Protein AF-A0AAV7JR91-F1 (afdb_monomer_lite)

Organism: NCBI:txid111878

Foldseek 3Di:
DVVVVVPDDPVVVVVVVVLVVVLVVLVVVLVVQLQAFDADPLVVSLVSLVVSVVSCCVVPVVDDQDPVSCCSSPPSSVVCVVVVRGHCNVVDCVVVVVLVVLLVVCLVPPFDPPDPVRRVVRSVVVSVVVD

pLDDT: mean 86.19, std 11.05, range [42.12, 95.44]

Radius of gyration: 22.45 Å; chains: 1; bounding box: 40×45×56 Å

Secondary structure (DSSP, 8-state):
-HHHHTTS-HHHHHHHHHHHHHHHHHHHHHHHHHT-SSBP-HHHHHHHHHHHHHHHHHH-TTSPPPHHHHHHHHHHHHHHHHTTTB-GGGG-THHHHHHHHHHHHHHHHTS--S-HHHHHHHHHHHHHHH-

Structure (mmCIF, N/CA/C/O backbone):
data_AF-A0AAV7JR91-F1
#
_entry.id   AF-A0AAV7JR91-F1
#
loop_
_atom_site.group_PDB
_atom_site.id
_atom_site.type_symbol
_atom_site.label_atom_id
_atom_site.label_alt_id
_atom_site.label_comp_id
_atom_site.label_asym_id
_atom_site.label_entity_id
_atom_site.label_seq_id
_atom_site.pdbx_PDB_ins_code
_atom_site.Cartn_x
_atom_site.Cartn_y
_atom_site.Cartn_z
_atom_site.occupancy
_atom_site.B_iso_or_equiv
_atom_site.auth_seq_id
_atom_site.auth_comp_id
_atom_site.auth_asym_id
_atom_site.auth_atom_id
_atom_site.pdbx_PDB_model_num
ATOM 1 N N . MET A 1 1 ? -0.509 -19.898 -14.169 1.00 48.91 1 MET A N 1
ATOM 2 C CA . MET A 1 1 ? 0.537 -19.102 -14.860 1.00 48.91 1 MET A CA 1
ATOM 3 C C . MET A 1 1 ? 1.855 -19.863 -15.066 1.00 48.91 1 MET A C 1
ATOM 5 O O . MET A 1 1 ? 2.386 -19.811 -16.166 1.00 48.91 1 MET A O 1
ATOM 9 N N . ILE A 1 2 ? 2.353 -20.631 -14.081 1.00 47.44 2 ILE A N 1
ATOM 10 C CA . ILE A 1 2 ? 3.597 -21.436 -14.205 1.00 47.44 2 ILE A CA 1
ATOM 11 C C . ILE A 1 2 ? 3.526 -22.483 -15.340 1.00 47.44 2 ILE A C 1
ATOM 13 O O . ILE A 1 2 ? 4.521 -22.737 -16.013 1.00 47.44 2 ILE A O 1
ATOM 17 N N . PHE A 1 3 ? 2.339 -23.027 -15.627 1.00 42.12 3 PHE A N 1
ATOM 18 C CA . PHE A 1 3 ? 2.143 -24.029 -16.684 1.00 42.12 3 PHE A CA 1
ATOM 19 C C . PHE A 1 3 ? 2.351 -23.511 -18.122 1.00 42.12 3 PHE A C 1
ATOM 21 O O . PHE A 1 3 ? 2.743 -24.291 -18.983 1.00 42.12 3 PHE A O 1
ATOM 28 N N . LEU A 1 4 ? 2.178 -22.208 -18.387 1.00 51.41 4 LEU A N 1
ATOM 29 C CA . LEU A 1 4 ? 2.340 -21.631 -19.736 1.00 51.41 4 LEU A CA 1
ATOM 30 C C . LEU A 1 4 ? 3.801 -21.306 -20.089 1.00 51.41 4 LEU A C 1
ATOM 32 O O . LEU A 1 4 ? 4.133 -21.099 -21.255 1.00 51.41 4 LEU A O 1
ATOM 36 N N . LEU A 1 5 ? 4.695 -21.275 -19.096 1.00 52.81 5 LEU A N 1
ATOM 37 C CA . LEU A 1 5 ? 6.121 -21.009 -19.306 1.00 52.81 5 LEU A CA 1
ATOM 38 C C . LEU A 1 5 ? 6.898 -22.257 -19.757 1.00 52.81 5 LEU A C 1
ATOM 40 O O . LEU A 1 5 ? 7.967 -22.119 -20.345 1.00 52.81 5 LEU A O 1
ATOM 44 N N . LYS A 1 6 ? 6.353 -23.465 -19.546 1.00 50.25 6 LYS A N 1
ATOM 45 C CA . LYS A 1 6 ? 7.009 -24.741 -19.894 1.00 50.25 6 LYS A CA 1
ATOM 46 C C . LYS A 1 6 ? 7.150 -24.999 -21.403 1.00 50.25 6 LYS A C 1
ATOM 48 O O . LYS A 1 6 ? 7.930 -25.865 -21.774 1.00 50.25 6 LYS A O 1
ATOM 53 N N . GLN A 1 7 ? 6.440 -24.259 -22.260 1.00 54.34 7 GLN A N 1
ATOM 54 C CA . GLN A 1 7 ? 6.487 -24.425 -23.723 1.00 54.34 7 GLN A CA 1
ATOM 55 C C . GLN A 1 7 ? 7.355 -23.383 -24.458 1.00 54.34 7 GLN A C 1
ATOM 57 O O . GLN A 1 7 ? 7.405 -23.390 -25.685 1.00 54.34 7 GLN A O 1
ATOM 62 N N . ARG A 1 8 ? 8.038 -22.466 -23.753 1.00 62.53 8 ARG A N 1
ATOM 63 C CA . ARG A 1 8 ? 8.845 -21.404 -24.388 1.00 62.53 8 ARG A CA 1
ATOM 64 C C . ARG A 1 8 ? 10.340 -21.711 -24.343 1.00 62.53 8 ARG A C 1
ATOM 66 O O . ARG A 1 8 ? 10.824 -22.347 -23.412 1.00 62.53 8 ARG A O 1
ATOM 73 N N . SER A 1 9 ? 11.073 -21.240 -25.355 1.00 72.44 9 SER A N 1
ATOM 74 C CA . SER A 1 9 ? 12.505 -21.520 -25.499 1.00 72.44 9 SER A CA 1
ATOM 75 C C . SER A 1 9 ? 13.314 -21.070 -24.262 1.00 72.44 9 SER A C 1
ATOM 77 O O . SER A 1 9 ? 12.996 -20.045 -23.648 1.00 72.44 9 SER A O 1
ATOM 79 N N . PRO A 1 10 ? 14.401 -21.774 -23.890 1.00 74.12 10 PRO A N 1
ATOM 80 C CA . PRO A 1 10 ? 15.222 -21.419 -22.725 1.00 74.12 10 PRO A CA 1
ATOM 81 C C . PRO A 1 10 ? 15.771 -19.984 -22.769 1.00 74.12 10 PRO A C 1
ATOM 83 O O . PRO A 1 10 ? 15.928 -19.331 -21.736 1.00 74.12 10 PRO A O 1
ATOM 86 N N . LEU A 1 11 ? 16.038 -19.473 -23.975 1.00 70.81 11 LEU A N 1
ATOM 87 C CA . LEU A 1 11 ? 16.499 -18.104 -24.203 1.00 70.81 11 LEU A CA 1
ATOM 88 C C . LEU A 1 11 ? 15.408 -17.073 -23.868 1.00 70.81 11 LEU A C 1
ATOM 90 O O . LEU A 1 11 ? 15.689 -16.062 -23.221 1.00 70.81 11 LEU A O 1
ATOM 94 N N . TYR A 1 12 ? 14.159 -17.359 -24.253 1.00 74.81 12 TYR A N 1
ATOM 95 C CA . TYR A 1 12 ? 12.999 -16.538 -23.913 1.00 74.81 12 TYR A CA 1
ATOM 96 C C . TYR A 1 12 ? 12.829 -16.447 -22.392 1.00 74.81 12 TYR A C 1
ATOM 98 O O . TYR A 1 12 ? 12.723 -15.351 -21.846 1.00 74.81 12 TYR A O 1
ATOM 106 N N . LEU A 1 13 ? 12.916 -17.583 -21.690 1.00 77.69 13 LEU A N 1
ATOM 107 C CA . LEU A 1 13 ? 12.798 -17.635 -20.230 1.00 77.69 13 LEU A CA 1
ATOM 108 C C . LEU A 1 13 ? 13.888 -16.815 -19.524 1.00 77.69 13 LEU A C 1
ATOM 110 O O . LEU A 1 13 ? 13.584 -16.052 -18.605 1.00 77.69 13 LEU A O 1
ATOM 114 N N . LYS A 1 14 ? 15.147 -16.901 -19.977 1.00 81.44 14 LYS A N 1
ATOM 115 C CA . LYS A 1 14 ? 16.249 -16.084 -19.435 1.00 81.44 14 LYS A CA 1
ATOM 116 C C . LYS A 1 14 ? 16.008 -14.583 -19.632 1.00 81.44 14 LYS A C 1
ATOM 118 O O . LYS A 1 14 ? 16.213 -13.811 -18.693 1.00 81.44 14 LYS A O 1
ATOM 123 N N . LYS A 1 15 ? 15.545 -14.168 -20.818 1.00 82.75 15 LYS A N 1
ATOM 124 C CA . LYS A 1 15 ? 15.212 -12.763 -21.111 1.00 82.75 15 LYS A CA 1
ATOM 125 C C . LYS A 1 15 ? 14.063 -12.269 -20.229 1.00 82.75 15 LYS A C 1
ATOM 127 O O . LYS A 1 15 ? 14.189 -11.218 -19.607 1.00 82.75 15 LYS A O 1
ATOM 132 N N . THR A 1 16 ? 12.988 -13.047 -20.100 1.00 84.62 16 THR A N 1
ATOM 133 C CA . THR A 1 16 ? 11.850 -12.712 -19.230 1.00 84.62 16 THR A CA 1
ATOM 134 C C . THR A 1 16 ? 12.274 -12.568 -17.771 1.00 84.62 16 THR A C 1
ATOM 136 O O . THR A 1 16 ? 11.919 -11.587 -17.127 1.00 84.62 16 THR A O 1
ATOM 139 N N . MET A 1 17 ? 13.098 -13.480 -17.251 1.00 87.19 17 MET A N 1
ATOM 140 C CA . MET A 1 17 ? 13.593 -13.390 -15.874 1.00 87.19 17 MET A CA 1
ATOM 141 C C . MET A 1 17 ? 14.468 -12.156 -15.636 1.00 87.19 17 MET A C 1
ATOM 143 O O . MET A 1 17 ? 14.375 -11.536 -14.577 1.00 87.19 17 MET A O 1
ATOM 147 N N . LYS A 1 18 ? 15.300 -11.766 -16.609 1.00 90.62 18 LYS A N 1
ATOM 148 C CA . LYS A 1 18 ? 16.077 -10.520 -16.532 1.00 90.62 18 LYS A CA 1
ATOM 149 C C . LYS A 1 18 ? 15.152 -9.301 -16.460 1.00 90.62 18 LYS A C 1
ATOM 151 O O . LYS A 1 18 ? 15.327 -8.458 -15.584 1.00 90.62 18 LYS A O 1
ATOM 156 N N . ASN A 1 19 ? 14.148 -9.249 -17.330 1.00 90.31 19 ASN A N 1
ATOM 157 C CA . ASN A 1 19 ? 13.180 -8.156 -17.391 1.00 90.31 19 ASN A CA 1
ATOM 158 C C . ASN A 1 19 ? 12.346 -8.044 -16.107 1.00 90.31 19 ASN A C 1
ATOM 160 O O . ASN A 1 19 ? 12.169 -6.948 -15.585 1.00 90.31 19 ASN A O 1
ATOM 164 N N . LEU A 1 20 ? 11.893 -9.173 -15.555 1.00 90.12 20 LEU A N 1
ATOM 165 C CA . LEU A 1 20 ? 11.166 -9.211 -14.283 1.00 90.12 20 LEU A CA 1
ATOM 166 C C . LEU A 1 20 ? 12.007 -8.690 -13.114 1.00 90.12 20 LEU A C 1
ATOM 168 O O . LEU A 1 20 ? 11.486 -7.966 -12.273 1.00 90.12 20 LEU A O 1
ATOM 172 N N . LYS A 1 21 ? 13.306 -9.009 -13.062 1.00 92.50 21 LYS A N 1
ATOM 173 C CA . LYS A 1 21 ? 14.203 -8.491 -12.014 1.00 92.50 21 LYS A CA 1
ATOM 174 C C . LYS A 1 21 ? 14.339 -6.970 -12.069 1.00 92.50 21 LYS A C 1
ATOM 176 O O . LYS A 1 21 ? 14.323 -6.329 -11.022 1.00 92.50 21 LYS A O 1
ATOM 181 N N . ILE A 1 22 ? 14.469 -6.406 -13.272 1.00 91.19 22 ILE A N 1
ATOM 182 C CA . ILE A 1 22 ? 14.556 -4.951 -13.472 1.00 91.19 22 ILE A CA 1
ATOM 183 C C . ILE A 1 22 ? 13.247 -4.289 -13.038 1.00 91.19 22 ILE A C 1
ATOM 185 O O . ILE A 1 22 ? 13.267 -3.380 -12.212 1.00 91.19 22 ILE A O 1
ATOM 189 N N . LEU A 1 23 ? 12.115 -4.809 -13.518 1.00 92.31 23 LEU A N 1
ATOM 190 C CA . LEU A 1 23 ? 10.788 -4.317 -13.160 1.00 92.31 23 LEU A CA 1
ATOM 191 C C . LEU A 1 23 ? 10.565 -4.348 -11.643 1.00 92.31 23 LEU A C 1
ATOM 193 O O . LEU A 1 23 ? 10.193 -3.339 -11.051 1.00 92.31 23 LEU A O 1
ATOM 197 N N . HIS A 1 24 ? 10.855 -5.482 -11.001 1.00 92.94 24 HIS A N 1
ATOM 198 C CA . HIS A 1 24 ? 10.716 -5.639 -9.555 1.00 92.94 24 HIS A CA 1
ATOM 199 C C . HIS A 1 24 ? 11.588 -4.641 -8.787 1.00 92.94 24 HIS A C 1
ATOM 201 O O . HIS A 1 24 ? 11.119 -4.009 -7.844 1.00 92.94 24 HIS A O 1
ATOM 207 N N . ARG A 1 25 ? 12.851 -4.464 -9.197 1.00 93.88 25 ARG A N 1
ATOM 208 C CA . ARG A 1 25 ? 13.764 -3.493 -8.580 1.00 93.88 25 ARG A CA 1
ATOM 209 C C . ARG A 1 25 ? 13.223 -2.066 -8.680 1.00 93.88 25 ARG A C 1
ATOM 211 O O . ARG A 1 25 ? 13.267 -1.343 -7.688 1.00 93.88 25 ARG A O 1
ATOM 218 N N . ASN A 1 26 ? 12.724 -1.668 -9.848 1.00 91.88 26 ASN A N 1
ATOM 219 C CA . ASN A 1 26 ? 12.228 -0.312 -10.077 1.00 91.88 26 ASN A CA 1
ATOM 220 C C . ASN A 1 26 ? 10.929 -0.049 -9.303 1.00 91.88 26 ASN A C 1
ATOM 222 O O . ASN A 1 26 ? 10.820 0.977 -8.637 1.00 91.88 26 ASN A O 1
ATOM 226 N N . ILE A 1 27 ? 9.992 -1.004 -9.297 1.00 92.81 27 ILE A N 1
ATOM 227 C CA . ILE A 1 27 ? 8.766 -0.915 -8.487 1.00 92.81 27 ILE A CA 1
ATOM 228 C C . ILE A 1 27 ? 9.112 -0.828 -6.998 1.00 92.81 27 ILE A C 1
ATOM 230 O O . ILE A 1 27 ? 8.580 0.026 -6.295 1.00 92.81 27 ILE A O 1
ATOM 234 N N . PHE A 1 28 ? 10.039 -1.658 -6.513 1.00 93.44 28 PHE A N 1
ATOM 235 C CA . PHE A 1 28 ? 10.477 -1.616 -5.119 1.00 93.44 28 PHE A CA 1
ATOM 236 C C . PHE A 1 28 ? 11.072 -0.253 -4.738 1.00 93.44 28 PHE A C 1
ATOM 238 O O . PHE A 1 28 ? 10.767 0.279 -3.671 1.00 93.44 28 PHE A O 1
ATOM 245 N N . ALA A 1 29 ? 11.895 0.332 -5.613 1.00 90.94 29 ALA A N 1
ATOM 246 C CA . ALA A 1 29 ? 12.449 1.663 -5.401 1.00 90.94 29 ALA A CA 1
ATOM 247 C C . ALA A 1 29 ? 11.353 2.741 -5.357 1.00 90.94 29 ALA A C 1
ATOM 249 O O . ALA A 1 29 ? 11.365 3.561 -4.442 1.00 90.94 29 ALA A O 1
ATOM 250 N N . LEU A 1 30 ? 10.385 2.710 -6.281 1.00 91.38 30 LEU A N 1
ATOM 251 C CA . LEU A 1 30 ? 9.260 3.652 -6.288 1.00 91.38 30 LEU A CA 1
ATOM 252 C C . LEU A 1 30 ? 8.420 3.554 -5.016 1.00 91.38 30 LEU A C 1
ATOM 254 O O . LEU A 1 30 ? 8.191 4.570 -4.368 1.00 91.38 30 LEU A O 1
ATOM 258 N N . LEU A 1 31 ? 8.021 2.342 -4.620 1.00 91.00 31 LEU A N 1
ATOM 259 C CA . LEU A 1 31 ? 7.247 2.124 -3.396 1.00 91.00 31 LEU A CA 1
ATOM 260 C C . LEU A 1 31 ? 7.982 2.674 -2.172 1.00 91.00 31 LEU A C 1
ATOM 262 O O . LEU A 1 31 ? 7.393 3.357 -1.340 1.00 91.00 31 LEU A O 1
ATOM 266 N N . ARG A 1 32 ? 9.295 2.437 -2.087 1.00 90.00 32 ARG A N 1
ATOM 267 C CA . ARG A 1 32 ? 10.124 2.988 -1.016 1.00 90.00 32 ARG A CA 1
ATOM 268 C C . ARG A 1 32 ? 10.131 4.509 -0.988 1.00 90.00 32 ARG A C 1
ATOM 270 O O . ARG A 1 32 ? 10.075 5.070 0.099 1.00 90.00 32 ARG A O 1
ATOM 277 N N . VAL A 1 33 ? 10.239 5.153 -2.147 1.00 87.38 33 VAL A N 1
ATOM 278 C CA . VAL A 1 33 ? 10.211 6.615 -2.259 1.00 87.38 33 VAL A CA 1
ATOM 279 C C . VAL A 1 33 ? 8.851 7.149 -1.817 1.00 87.38 33 VAL A C 1
ATOM 281 O O . VAL A 1 33 ? 8.804 8.074 -1.016 1.00 87.38 33 VAL A O 1
ATOM 284 N N . THR A 1 34 ? 7.755 6.511 -2.231 1.00 86.81 34 THR A N 1
ATOM 285 C CA . THR A 1 34 ? 6.398 6.893 -1.813 1.00 86.81 34 THR A CA 1
ATOM 286 C C . THR A 1 34 ? 6.193 6.778 -0.300 1.00 86.81 34 THR A C 1
ATOM 288 O O . THR A 1 34 ? 5.514 7.614 0.286 1.00 86.81 34 THR A O 1
ATOM 291 N N . ILE A 1 35 ? 6.797 5.779 0.350 1.00 85.62 35 ILE A N 1
ATOM 292 C CA . ILE A 1 35 ? 6.694 5.551 1.803 1.00 85.62 35 ILE A CA 1
ATOM 293 C C . ILE A 1 35 ? 7.675 6.445 2.600 1.00 85.62 35 ILE A C 1
ATOM 295 O O . ILE A 1 35 ? 7.638 6.496 3.829 1.00 85.62 35 ILE A O 1
ATOM 299 N N . TYR A 1 36 ? 8.584 7.166 1.949 1.00 80.81 36 TYR A N 1
ATOM 300 C CA . TYR A 1 36 ? 9.597 7.947 2.654 1.00 80.81 36 TYR A CA 1
ATOM 301 C C . TYR A 1 36 ? 9.081 9.341 3.032 1.00 80.81 36 TYR A C 1
ATOM 303 O O . TYR A 1 36 ? 8.512 10.026 2.203 1.00 80.81 36 TYR A O 1
ATOM 311 N N . SER A 1 37 ? 9.294 9.806 4.264 1.00 65.56 37 SER A N 1
ATOM 312 C CA . SER A 1 37 ? 8.729 11.081 4.755 1.00 65.56 37 SER A CA 1
ATOM 313 C C . SER A 1 37 ? 9.458 12.349 4.278 1.00 65.56 37 SER A C 1
ATOM 315 O O . SER A 1 37 ? 9.062 13.460 4.627 1.00 65.56 37 SER A O 1
ATOM 317 N N . GLN A 1 38 ? 10.534 12.209 3.504 1.00 75.88 38 GLN A N 1
ATOM 318 C CA . GLN A 1 38 ? 11.339 13.338 3.029 1.00 75.88 38 GLN A CA 1
ATOM 319 C C . GLN A 1 38 ? 10.925 13.792 1.625 1.00 75.88 38 GLN A C 1
ATOM 321 O O . GLN A 1 38 ? 10.128 13.136 0.957 1.00 75.88 38 GLN A O 1
ATOM 326 N N . ASN A 1 39 ? 11.511 14.906 1.181 1.00 80.56 39 ASN A N 1
ATOM 327 C CA . ASN A 1 39 ? 11.275 15.470 -0.141 1.00 80.56 39 ASN A CA 1
ATOM 328 C C . ASN A 1 39 ? 11.678 14.507 -1.261 1.00 80.56 39 ASN A C 1
ATOM 330 O O . ASN A 1 39 ? 12.788 13.968 -1.298 1.00 80.56 39 ASN A O 1
ATOM 334 N N . ILE A 1 40 ? 10.769 14.344 -2.211 1.00 83.75 40 ILE A N 1
ATOM 335 C CA . ILE A 1 40 ? 10.902 13.496 -3.384 1.00 83.75 40 ILE A CA 1
ATOM 336 C C . ILE A 1 40 ? 11.226 14.383 -4.583 1.00 83.75 40 ILE A C 1
ATOM 338 O O . ILE A 1 40 ? 10.579 15.399 -4.828 1.00 83.75 40 ILE A O 1
ATOM 342 N N . ASN A 1 41 ? 12.199 13.971 -5.399 1.00 86.69 41 ASN A N 1
ATOM 343 C CA . ASN A 1 41 ? 12.374 14.574 -6.716 1.00 86.69 41 ASN A CA 1
ATOM 344 C C . ASN A 1 41 ? 11.251 14.088 -7.647 1.00 86.69 41 ASN A C 1
ATOM 346 O O . ASN A 1 41 ? 11.343 13.029 -8.272 1.00 86.69 41 ASN A O 1
ATOM 350 N N . VAL A 1 42 ? 10.185 14.881 -7.720 1.00 85.56 42 VAL A N 1
ATOM 351 C CA . VAL A 1 42 ? 8.960 14.602 -8.482 1.00 85.56 42 VAL A CA 1
ATOM 352 C C . VAL A 1 42 ? 9.234 14.393 -9.973 1.00 85.56 42 VAL A C 1
ATOM 354 O O . VAL A 1 42 ? 8.620 13.523 -10.586 1.00 85.56 42 VAL A O 1
ATOM 357 N N . SER A 1 43 ? 10.187 15.116 -10.564 1.00 87.62 43 SER A N 1
ATOM 358 C CA . SER A 1 43 ? 10.543 14.950 -11.981 1.00 87.62 43 SER A CA 1
ATOM 359 C C . SER A 1 43 ? 11.145 13.572 -12.262 1.00 87.62 43 SER A C 1
ATOM 361 O O . SER A 1 43 ? 10.717 12.891 -13.193 1.00 87.62 43 SER A O 1
ATOM 363 N N . ASN A 1 44 ? 12.078 13.123 -11.417 1.00 89.25 44 ASN A N 1
ATOM 364 C CA . ASN A 1 44 ? 12.678 11.793 -11.545 1.00 89.25 44 ASN A CA 1
ATOM 365 C C . ASN A 1 44 ? 11.660 10.687 -11.248 1.00 89.25 44 ASN A C 1
ATOM 367 O O . ASN A 1 44 ? 11.635 9.675 -11.944 1.00 89.25 44 ASN A O 1
ATOM 371 N N . PHE A 1 45 ? 10.796 10.887 -10.248 1.00 90.19 45 PHE A N 1
ATOM 372 C CA . PHE A 1 45 ? 9.725 9.944 -9.928 1.00 90.19 45 PHE A CA 1
ATOM 373 C C . PHE A 1 45 ? 8.785 9.744 -11.125 1.00 90.19 45 PHE A C 1
ATOM 375 O O . PHE A 1 45 ? 8.515 8.609 -11.512 1.00 90.19 45 PHE A O 1
ATOM 382 N N . LYS A 1 46 ? 8.355 10.842 -11.764 1.00 90.88 46 LYS A N 1
ATOM 383 C CA . LYS A 1 46 ? 7.517 10.807 -12.969 1.00 90.88 46 LYS A CA 1
ATOM 384 C C . LYS A 1 46 ? 8.168 9.998 -14.091 1.00 90.88 46 LYS A C 1
ATOM 386 O O . LYS A 1 46 ? 7.522 9.111 -14.641 1.00 90.88 46 LYS A O 1
ATOM 391 N N . ALA A 1 47 ? 9.432 10.290 -14.398 1.00 91.81 47 ALA A N 1
ATOM 392 C CA . ALA A 1 47 ? 10.154 9.626 -15.478 1.00 91.81 47 ALA A CA 1
ATOM 393 C C . ALA A 1 47 ? 10.214 8.104 -15.273 1.00 91.81 47 ALA A C 1
ATOM 395 O O . ALA A 1 47 ? 9.949 7.343 -16.199 1.00 91.81 47 ALA A O 1
ATOM 396 N N . VAL A 1 48 ? 10.478 7.655 -14.041 1.00 93.00 48 VAL A N 1
ATOM 397 C CA . VAL A 1 48 ? 10.519 6.222 -13.710 1.00 93.00 48 VAL A CA 1
ATOM 398 C C . VAL A 1 48 ? 9.128 5.579 -13.800 1.00 93.00 48 VAL A C 1
ATOM 400 O O . VAL A 1 48 ? 9.011 4.451 -14.277 1.00 93.00 48 VAL A O 1
ATOM 403 N N . CYS A 1 49 ? 8.061 6.269 -13.384 1.00 93.50 49 CYS A N 1
ATOM 404 C CA . CYS A 1 49 ? 6.692 5.762 -13.538 1.00 93.50 49 CYS A CA 1
ATOM 405 C C . CYS A 1 49 ? 6.302 5.571 -15.011 1.00 93.50 49 CYS A C 1
ATOM 407 O O . CYS A 1 49 ? 5.751 4.526 -15.365 1.00 93.50 49 CYS A O 1
ATOM 409 N N . GLU A 1 50 ? 6.606 6.549 -15.868 1.00 93.31 50 GLU A N 1
ATOM 410 C CA . GLU A 1 50 ? 6.343 6.481 -17.311 1.00 93.31 50 GLU A CA 1
ATOM 411 C C . GLU A 1 50 ? 7.164 5.367 -17.975 1.00 93.31 50 GLU A C 1
ATOM 413 O O . GLU A 1 50 ? 6.615 4.576 -18.743 1.00 93.31 50 GLU A O 1
ATOM 418 N N . GLU A 1 51 ? 8.444 5.234 -17.617 1.00 93.31 51 GLU A N 1
ATOM 419 C CA . GLU A 1 51 ? 9.313 4.159 -18.107 1.00 93.31 51 GLU A CA 1
ATOM 420 C C . GLU A 1 51 ? 8.752 2.774 -17.754 1.00 93.31 51 GLU A C 1
ATOM 422 O O . GLU A 1 51 ? 8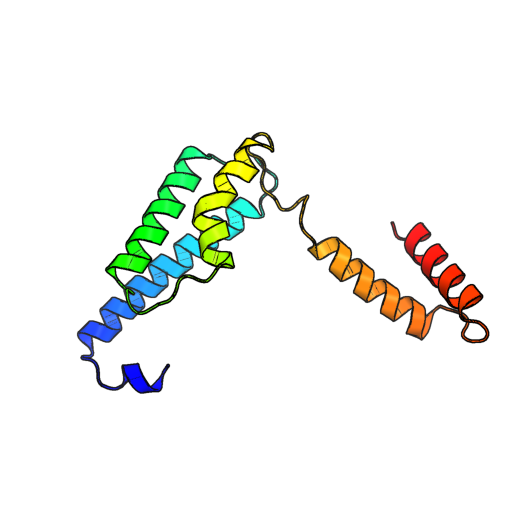.678 1.896 -18.613 1.00 93.31 51 GLU A O 1
ATOM 427 N N . ILE A 1 52 ? 8.302 2.570 -16.511 1.00 93.50 52 ILE A N 1
ATOM 428 C CA . ILE A 1 52 ? 7.699 1.300 -16.080 1.00 93.50 52 ILE A CA 1
ATOM 429 C C . ILE A 1 52 ? 6.398 1.025 -16.833 1.00 93.50 52 ILE A C 1
ATOM 431 O O . ILE A 1 52 ? 6.157 -0.116 -17.233 1.00 93.50 52 ILE A O 1
ATOM 435 N N . TYR A 1 53 ? 5.560 2.043 -17.019 1.00 92.69 53 TYR A N 1
ATOM 436 C CA . TYR A 1 53 ? 4.292 1.898 -17.726 1.00 92.69 53 TYR A CA 1
ATOM 437 C C . TYR A 1 53 ? 4.513 1.450 -19.176 1.00 92.69 53 TYR A C 1
ATOM 439 O O . TYR A 1 53 ? 3.930 0.455 -19.609 1.00 92.69 53 TYR A O 1
ATOM 447 N N . LEU A 1 54 ? 5.421 2.117 -19.895 1.00 92.44 54 LEU A N 1
ATOM 448 C CA . LEU A 1 54 ? 5.803 1.743 -21.259 1.00 92.44 54 LEU A CA 1
ATOM 449 C C . LEU A 1 54 ? 6.443 0.350 -21.301 1.00 92.44 54 LEU A C 1
ATOM 451 O O . LEU A 1 54 ? 6.063 -0.485 -22.118 1.00 92.44 54 LEU A O 1
ATOM 455 N N . PHE A 1 55 ? 7.334 0.042 -20.355 1.00 92.44 55 PHE A N 1
ATOM 456 C CA . PHE A 1 55 ? 7.972 -1.270 -20.264 1.00 92.44 55 PHE A CA 1
ATOM 457 C C . PHE A 1 55 ? 6.958 -2.411 -20.110 1.00 92.44 55 PHE A C 1
ATOM 459 O O . PHE A 1 55 ? 7.139 -3.478 -20.706 1.00 92.44 55 PHE A O 1
ATOM 466 N N . LEU A 1 56 ? 5.900 -2.200 -19.318 1.00 91.56 56 LEU A N 1
ATOM 467 C CA . LEU A 1 56 ? 4.815 -3.162 -19.133 1.00 91.56 56 LEU A CA 1
ATOM 468 C C . LEU A 1 56 ? 4.021 -3.379 -20.423 1.00 91.56 56 LEU A C 1
ATOM 470 O O . LEU A 1 56 ? 3.778 -4.532 -20.777 1.00 91.56 56 LEU A O 1
ATOM 474 N N . LEU A 1 57 ? 3.672 -2.306 -21.136 1.00 90.00 57 LEU A N 1
ATOM 475 C CA . LEU A 1 57 ? 2.950 -2.395 -22.408 1.00 90.00 57 LEU A CA 1
ATOM 476 C C . LEU A 1 57 ? 3.769 -3.118 -23.485 1.00 90.00 57 LEU A C 1
ATOM 478 O O . LEU A 1 57 ? 3.246 -4.010 -24.152 1.00 90.00 57 LEU A O 1
ATOM 482 N N . ASP A 1 58 ? 5.059 -2.803 -23.598 1.00 90.62 58 ASP A N 1
ATOM 483 C CA . ASP A 1 58 ? 5.927 -3.351 -24.644 1.00 90.62 58 ASP A CA 1
ATOM 484 C C . ASP A 1 58 ? 6.277 -4.828 -24.412 1.00 90.62 58 ASP A C 1
ATOM 486 O O . ASP A 1 58 ? 6.290 -5.641 -25.339 1.00 90.62 58 ASP A O 1
ATOM 490 N N . HIS A 1 59 ? 6.591 -5.203 -23.167 1.00 89.44 59 HIS A N 1
ATOM 491 C CA . HIS A 1 59 ? 7.106 -6.541 -22.853 1.00 89.44 59 HIS A CA 1
ATOM 492 C C . HIS A 1 59 ? 6.033 -7.511 -22.362 1.00 89.44 59 HIS A C 1
ATOM 494 O O . HIS A 1 59 ? 6.225 -8.731 -22.434 1.00 89.44 59 HIS A O 1
ATOM 500 N N . TYR A 1 60 ? 4.918 -6.990 -21.853 1.00 89.44 60 TYR A N 1
ATOM 501 C CA . TYR A 1 60 ? 3.837 -7.775 -21.272 1.00 89.44 60 TYR A CA 1
ATOM 502 C C . TYR A 1 60 ? 2.454 -7.276 -21.730 1.00 89.44 60 TYR A C 1
ATOM 504 O O . TYR A 1 60 ? 1.583 -7.073 -20.888 1.00 89.44 60 TYR A O 1
ATOM 512 N N . PRO A 1 61 ? 2.187 -7.165 -23.049 1.00 87.12 61 PRO A N 1
ATOM 513 C CA . PRO A 1 61 ? 0.917 -6.636 -23.572 1.00 87.12 61 PRO A CA 1
ATOM 514 C C . PRO A 1 61 ? -0.310 -7.475 -23.180 1.00 87.12 61 PRO A C 1
ATOM 516 O O . PRO A 1 61 ? -1.444 -7.019 -23.251 1.00 87.12 61 PRO A O 1
ATOM 519 N N . TRP A 1 62 ? -0.088 -8.723 -22.764 1.00 86.69 62 TRP A N 1
ATOM 520 C CA . TRP A 1 62 ? -1.116 -9.636 -22.268 1.00 86.69 62 TRP A CA 1
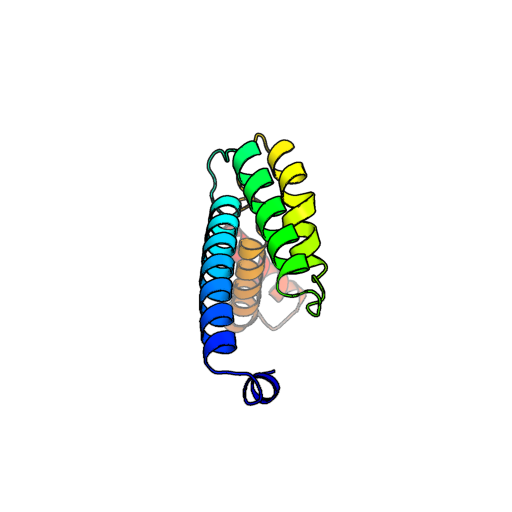ATOM 521 C C . TRP A 1 62 ? -1.482 -9.399 -20.791 1.00 86.69 62 TRP A C 1
ATOM 523 O O . TRP A 1 62 ? -2.442 -9.993 -20.303 1.00 86.69 62 TRP A O 1
ATOM 533 N N . VAL A 1 63 ? -0.714 -8.588 -20.054 1.00 87.44 63 VAL A N 1
ATOM 534 C CA . VAL A 1 63 ? -0.987 -8.260 -18.650 1.00 87.44 63 VAL A CA 1
ATOM 535 C C . VAL A 1 63 ? -1.945 -7.081 -18.593 1.00 87.44 63 VAL A C 1
ATOM 537 O O . VAL A 1 63 ? -1.627 -5.983 -19.041 1.00 87.44 63 VAL A O 1
ATOM 540 N N . SER A 1 64 ? -3.100 -7.285 -17.961 1.00 90.44 64 SER A N 1
ATOM 541 C CA . SER A 1 64 ? -3.973 -6.171 -17.601 1.00 90.44 64 SER A CA 1
ATOM 542 C C . SER A 1 64 ? -3.335 -5.362 -16.475 1.00 90.44 64 SER A C 1
ATOM 544 O O . SER A 1 64 ? -3.036 -5.900 -15.405 1.00 90.44 64 SER A O 1
ATOM 546 N N . ILE A 1 65 ? -3.174 -4.058 -16.686 1.00 90.94 65 ILE A N 1
ATOM 547 C CA . ILE A 1 65 ? -2.757 -3.138 -15.627 1.00 90.94 65 ILE A CA 1
ATOM 548 C C . ILE A 1 65 ? -3.930 -2.987 -14.658 1.00 90.94 65 ILE A C 1
ATOM 550 O O . ILE A 1 65 ? -5.032 -2.606 -15.050 1.00 90.94 65 ILE A O 1
ATOM 554 N N . THR A 1 66 ? -3.716 -3.332 -13.390 1.00 93.94 66 THR A N 1
ATOM 555 C CA . THR A 1 66 ? -4.769 -3.224 -12.375 1.00 93.94 66 THR A CA 1
ATOM 556 C C . THR A 1 66 ? -5.053 -1.754 -12.055 1.00 93.94 66 THR A C 1
ATOM 558 O O . THR A 1 66 ? -4.142 -0.925 -12.154 1.00 93.94 66 THR A O 1
ATOM 561 N N . PRO A 1 67 ? -6.273 -1.401 -11.606 1.00 93.94 67 PRO A N 1
ATOM 562 C CA . PRO A 1 67 ? -6.595 -0.027 -11.223 1.00 93.94 67 PRO A CA 1
ATOM 563 C C . PRO A 1 67 ? -5.623 0.554 -10.191 1.00 93.94 67 PRO A C 1
ATOM 565 O O . PRO A 1 67 ? -5.268 1.722 -10.286 1.00 93.94 67 PRO A O 1
ATOM 568 N N . THR A 1 68 ? -5.141 -0.255 -9.243 1.00 92.38 68 THR A N 1
ATOM 569 C CA . THR A 1 68 ? -4.145 0.167 -8.247 1.00 92.38 68 THR A CA 1
ATOM 570 C C . THR A 1 68 ? -2.813 0.537 -8.891 1.00 92.38 68 THR A C 1
ATOM 572 O O . THR A 1 68 ? -2.276 1.600 -8.600 1.00 92.38 68 THR A O 1
ATOM 575 N N . VAL A 1 69 ? -2.292 -0.299 -9.798 1.00 92.44 69 VAL A N 1
ATOM 576 C CA . VAL A 1 69 ? -1.027 -0.021 -10.498 1.00 92.44 69 VAL A CA 1
ATOM 577 C C . VAL A 1 69 ? -1.177 1.181 -11.428 1.00 92.44 69 VAL A C 1
ATOM 579 O O . VAL A 1 69 ? -0.297 2.035 -11.457 1.00 92.44 69 VAL A O 1
ATOM 582 N N . HIS A 1 70 ? -2.301 1.295 -12.139 1.00 91.88 70 HIS A N 1
ATOM 583 C CA . HIS A 1 70 ? -2.584 2.457 -12.978 1.00 91.88 70 HIS A CA 1
ATOM 584 C C . HIS A 1 70 ? -2.645 3.743 -12.148 1.00 91.88 70 HIS A C 1
ATOM 586 O O . HIS A 1 70 ? -1.936 4.696 -12.455 1.00 91.88 70 HIS A O 1
ATOM 592 N N . LYS A 1 71 ? -3.425 3.755 -11.058 1.00 91.44 71 LYS A N 1
ATOM 593 C CA . LYS A 1 71 ? -3.515 4.913 -10.161 1.00 91.44 71 LYS A CA 1
ATOM 594 C C . LYS A 1 71 ? -2.155 5.279 -9.573 1.00 91.44 71 LYS A C 1
ATOM 596 O O . LYS A 1 71 ? -1.825 6.459 -9.523 1.00 91.44 71 LYS A O 1
ATOM 601 N N . PHE A 1 72 ? -1.358 4.285 -9.185 1.00 92.62 72 PHE A N 1
ATOM 602 C CA . PHE A 1 72 ? -0.014 4.509 -8.666 1.00 92.62 72 PHE A CA 1
ATOM 603 C C . PHE A 1 72 ? 0.902 5.168 -9.709 1.00 92.62 72 PHE A C 1
ATOM 605 O O . PHE A 1 72 ? 1.496 6.212 -9.458 1.00 92.62 72 PHE A O 1
ATOM 612 N N . LEU A 1 73 ? 0.985 4.606 -10.916 1.00 92.25 73 LEU A N 1
ATOM 61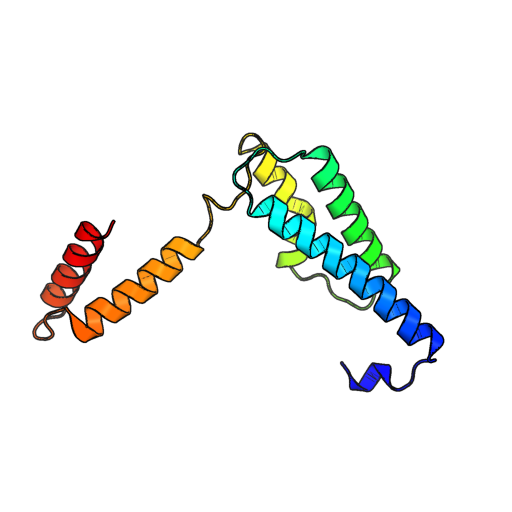3 C CA . LEU A 1 73 ? 1.885 5.122 -11.950 1.00 92.25 73 LEU A CA 1
ATOM 614 C C . LEU A 1 73 ? 1.408 6.461 -12.540 1.00 92.25 73 LEU A C 1
ATOM 616 O O . LEU A 1 73 ? 2.241 7.302 -12.869 1.00 92.25 73 LEU A O 1
ATOM 620 N N . ALA A 1 74 ? 0.094 6.680 -12.655 1.00 87.88 74 ALA A N 1
ATOM 621 C CA . ALA A 1 74 ? -0.480 7.848 -13.328 1.00 87.88 74 ALA A CA 1
ATOM 622 C C . ALA A 1 74 ? -0.833 9.018 -12.391 1.00 87.88 74 ALA A C 1
ATOM 624 O O . ALA A 1 74 ? -0.754 10.173 -12.809 1.00 87.88 74 ALA A O 1
ATOM 625 N N . HIS A 1 75 ? -1.235 8.754 -11.142 1.00 85.31 75 HIS A N 1
ATOM 626 C CA . HIS A 1 75 ? -1.821 9.773 -10.254 1.00 85.31 75 HIS A CA 1
ATOM 627 C C . HIS A 1 75 ? -1.029 10.034 -8.969 1.00 85.31 75 HIS A C 1
ATOM 629 O O . HIS A 1 75 ? -1.211 11.082 -8.353 1.00 85.31 75 HIS A O 1
ATOM 635 N N . THR A 1 76 ? -0.104 9.161 -8.559 1.00 82.31 76 THR A N 1
ATOM 636 C CA . THR A 1 76 ? 0.707 9.408 -7.350 1.00 82.31 76 THR A CA 1
ATOM 637 C C . THR A 1 76 ? 1.537 10.691 -7.461 1.00 82.31 76 THR A C 1
ATOM 639 O O . THR A 1 76 ? 1.751 11.380 -6.468 1.00 82.31 76 THR A O 1
ATOM 642 N N . LEU A 1 77 ? 1.913 11.095 -8.678 1.00 82.19 77 LEU A N 1
ATOM 643 C CA . LEU A 1 77 ? 2.612 12.357 -8.916 1.00 82.19 77 LEU A CA 1
ATOM 644 C C . LEU A 1 77 ? 1.793 13.594 -8.524 1.00 82.19 77 LEU A C 1
ATOM 646 O O . LEU A 1 77 ? 2.339 14.525 -7.934 1.00 82.19 77 LEU A O 1
ATOM 650 N N . SER A 1 78 ? 0.502 13.629 -8.873 1.00 78.25 78 SER A N 1
ATOM 651 C CA . SER A 1 78 ? -0.361 14.765 -8.525 1.00 78.25 78 SER A CA 1
ATOM 652 C C . SER A 1 78 ? -0.538 14.888 -7.017 1.00 78.25 78 SER A C 1
ATOM 654 O O . SER A 1 78 ? -0.570 16.006 -6.519 1.00 78.25 78 SER A O 1
ATOM 656 N N . ILE A 1 79 ? -0.559 13.757 -6.305 1.00 77.81 79 ILE A N 1
ATOM 657 C CA . ILE A 1 79 ? -0.667 13.719 -4.842 1.00 77.81 79 ILE A CA 1
ATOM 658 C C . ILE A 1 79 ? 0.626 14.238 -4.196 1.00 77.81 79 ILE A C 1
ATOM 660 O O . ILE A 1 79 ? 0.579 15.069 -3.301 1.00 77.81 79 ILE A O 1
ATOM 664 N N . HIS A 1 80 ? 1.801 13.832 -4.687 1.00 78.06 80 HIS A N 1
ATOM 665 C CA . HIS A 1 80 ? 3.061 14.372 -4.163 1.00 78.06 80 HIS A CA 1
ATOM 666 C C . HIS A 1 80 ? 3.190 15.885 -4.374 1.00 78.06 80 HIS A C 1
ATOM 668 O O . HIS A 1 80 ? 3.724 16.578 -3.517 1.00 78.06 80 HIS A O 1
ATOM 674 N N . ARG A 1 81 ? 2.689 16.415 -5.495 1.00 76.69 81 ARG A N 1
ATOM 675 C CA . ARG A 1 81 ? 2.722 17.860 -5.769 1.00 76.69 81 ARG A CA 1
ATOM 676 C C . ARG A 1 81 ? 1.805 18.673 -4.861 1.00 76.69 81 ARG A C 1
ATOM 678 O O . ARG A 1 81 ? 2.134 19.819 -4.589 1.00 76.69 81 ARG A O 1
ATOM 685 N N . SER A 1 82 ? 0.674 18.113 -4.431 1.00 77.38 82 SER A N 1
ATOM 686 C CA . SER A 1 82 ? -0.209 18.777 -3.465 1.00 77.38 82 SER A CA 1
ATOM 687 C C . SER A 1 82 ? 0.337 18.747 -2.036 1.00 77.38 82 SER A C 1
ATOM 689 O O . SER A 1 82 ? -0.100 19.543 -1.220 1.00 77.38 82 SER A O 1
ATOM 691 N N . GLU A 1 83 ? 1.290 17.858 -1.756 1.00 74.56 83 GLU A N 1
ATOM 692 C CA . GLU A 1 83 ? 1.883 17.615 -0.434 1.00 74.56 83 GLU A CA 1
ATOM 693 C C . GLU A 1 83 ? 3.325 18.149 -0.344 1.00 74.56 83 GLU A C 1
ATOM 695 O O . GLU A 1 83 ? 4.197 17.505 0.234 1.00 74.56 83 GLU A O 1
ATOM 700 N N . ASP A 1 84 ? 3.629 19.275 -1.002 1.00 79.81 84 ASP A N 1
ATOM 701 C CA . ASP A 1 84 ? 4.960 19.915 -1.010 1.00 79.81 84 ASP A CA 1
ATOM 702 C C . ASP A 1 84 ? 6.135 18.986 -1.387 1.00 79.81 84 ASP A C 1
ATOM 704 O O . ASP A 1 84 ? 7.298 19.228 -1.064 1.00 79.81 84 ASP A O 1
ATOM 708 N N . ASN A 1 85 ? 5.855 17.948 -2.180 1.00 80.69 85 ASN A N 1
ATOM 709 C CA . ASN A 1 85 ? 6.783 16.889 -2.586 1.00 80.69 85 ASN A CA 1
ATOM 710 C C . ASN A 1 85 ? 7.202 15.930 -1.460 1.00 80.69 85 ASN A C 1
ATOM 712 O O . ASN A 1 85 ? 8.196 15.218 -1.615 1.00 80.69 85 ASN A O 1
ATOM 716 N N . HIS A 1 86 ? 6.453 15.848 -0.363 1.00 80.62 86 HIS A N 1
ATOM 717 C CA . HIS A 1 86 ? 6.652 14.834 0.668 1.00 80.62 86 HIS A CA 1
ATOM 718 C C . HIS A 1 86 ? 6.102 13.466 0.242 1.00 80.62 86 HIS A C 1
ATOM 720 O O . HIS A 1 86 ? 5.225 13.345 -0.622 1.00 80.62 86 HIS A O 1
ATOM 726 N N . GLY A 1 87 ? 6.629 12.395 0.841 1.00 79.62 87 GLY A N 1
ATOM 727 C CA . GLY A 1 87 ? 6.034 11.072 0.675 1.00 79.62 87 GLY A CA 1
ATOM 728 C C . GLY A 1 87 ? 4.748 10.881 1.471 1.00 79.62 87 GLY A C 1
ATOM 729 O O . GLY A 1 87 ? 4.424 11.622 2.394 1.00 79.62 87 GLY A O 1
ATOM 730 N N . LEU A 1 88 ? 4.009 9.836 1.107 1.00 85.75 88 LEU A N 1
ATOM 731 C CA . LEU A 1 88 ? 2.612 9.637 1.498 1.00 85.75 88 LEU A CA 1
ATOM 732 C C . LEU A 1 88 ? 2.441 8.798 2.765 1.00 85.75 88 LEU A C 1
ATOM 734 O O . LEU A 1 88 ? 1.317 8.512 3.163 1.00 85.75 88 LEU A O 1
ATOM 738 N N . LYS A 1 89 ? 3.534 8.383 3.417 1.00 84.38 89 LYS A N 1
ATOM 739 C CA . LYS A 1 89 ? 3.457 7.499 4.592 1.00 84.38 89 LYS A CA 1
ATOM 740 C C . LYS A 1 89 ? 2.665 8.101 5.748 1.00 84.38 89 LYS A C 1
ATOM 742 O O . LYS A 1 89 ? 1.999 7.360 6.460 1.00 84.38 89 LYS A O 1
ATOM 747 N N . ILE A 1 90 ? 2.727 9.417 5.935 1.00 81.81 90 ILE A N 1
ATOM 748 C CA . ILE A 1 90 ? 1.963 10.092 6.994 1.00 81.81 90 ILE A CA 1
ATOM 749 C C . ILE A 1 90 ? 0.444 9.993 6.776 1.00 81.81 90 ILE A C 1
ATOM 751 O O . ILE A 1 90 ? -0.310 10.078 7.736 1.00 81.81 90 ILE A O 1
ATOM 755 N N . PHE A 1 91 ? 0.013 9.734 5.539 1.00 83.81 91 PHE A N 1
ATOM 756 C CA . PHE A 1 91 ? -1.382 9.517 5.146 1.00 83.81 91 PHE A CA 1
ATOM 757 C C . PHE A 1 91 ? -1.731 8.028 5.004 1.00 83.81 91 PHE A C 1
ATOM 759 O O . PHE A 1 91 ? -2.728 7.674 4.381 1.00 83.81 91 PHE A O 1
ATOM 766 N N . SER A 1 92 ? -0.888 7.140 5.534 1.00 88.06 92 SER A N 1
ATOM 767 C CA . SER A 1 92 ? -1.096 5.696 5.463 1.00 88.06 92 SER A CA 1
ATOM 768 C C . SER A 1 92 ? -2.212 5.234 6.402 1.00 88.06 92 SER A C 1
ATOM 770 O O . SER A 1 92 ? -2.293 5.649 7.557 1.00 88.06 92 SER A O 1
ATOM 772 N N . GLU A 1 93 ? -3.016 4.280 5.935 1.00 91.56 93 GLU A N 1
ATOM 773 C CA . GLU A 1 93 ? -4.049 3.607 6.733 1.00 91.56 93 GLU A CA 1
ATOM 774 C C . GLU A 1 93 ? -3.474 2.541 7.689 1.00 91.56 93 GLU A C 1
ATOM 776 O O . GLU A 1 93 ? -4.194 2.021 8.542 1.00 91.56 93 GLU A O 1
ATOM 781 N N . GLU A 1 94 ? -2.173 2.232 7.601 1.00 90.81 94 GLU A N 1
ATOM 782 C CA . GLU A 1 94 ? -1.504 1.215 8.433 1.00 90.81 94 GLU A CA 1
ATOM 783 C C . GLU A 1 94 ? -1.697 1.467 9.939 1.00 90.81 94 GLU A C 1
ATOM 785 O O . GLU A 1 94 ? -1.895 0.526 10.714 1.00 90.81 94 GLU A O 1
ATOM 790 N N . GLY A 1 95 ? -1.683 2.737 10.361 1.00 90.31 95 GLY A N 1
ATOM 791 C CA . GLY A 1 95 ? -1.920 3.116 11.756 1.00 90.31 95 GLY A CA 1
ATOM 792 C C . GLY A 1 95 ? -3.341 2.791 12.224 1.00 90.31 95 GLY A C 1
ATOM 793 O O . GLY A 1 95 ? -3.525 2.243 13.313 1.00 90.31 95 GLY A O 1
ATOM 794 N N . LEU A 1 96 ? -4.343 3.049 11.380 1.00 92.56 96 LEU A N 1
ATOM 795 C CA . LEU A 1 96 ? -5.745 2.733 11.668 1.00 92.56 96 LEU A CA 1
ATOM 796 C C . LEU A 1 96 ? -5.985 1.220 11.696 1.00 92.56 96 LEU A C 1
ATOM 798 O O . LEU A 1 96 ? -6.688 0.715 12.572 1.00 92.56 96 LEU A O 1
ATOM 802 N N . GLU A 1 97 ? -5.357 0.464 10.793 1.00 95.25 97 GLU A N 1
ATOM 803 C CA . GLU A 1 97 ? -5.443 -0.998 10.809 1.00 95.25 97 GLU A CA 1
ATOM 804 C C . GLU A 1 97 ? -4.852 -1.582 12.102 1.00 95.25 97 GLU A C 1
ATOM 806 O O . GLU A 1 97 ? -5.410 -2.513 12.698 1.00 95.25 97 GLU A O 1
ATOM 811 N N . GLN A 1 98 ? -3.741 -1.012 12.575 1.00 93.62 98 GLN A N 1
ATOM 812 C CA . GLN A 1 98 ? -3.146 -1.394 13.849 1.00 93.62 98 GLN A CA 1
ATOM 813 C C . GLN A 1 98 ? -4.054 -1.034 15.031 1.00 93.62 98 GLN A C 1
ATOM 815 O O . GLN A 1 98 ? -4.209 -1.853 15.940 1.00 93.62 98 GLN A O 1
ATOM 820 N N . ALA A 1 99 ? -4.720 0.122 14.998 1.00 93.00 99 ALA A N 1
ATOM 821 C CA . ALA A 1 99 ? -5.717 0.495 15.999 1.00 93.00 99 ALA A CA 1
ATOM 822 C C . ALA A 1 99 ? -6.884 -0.508 16.041 1.00 93.00 99 ALA A C 1
ATOM 824 O O . ALA A 1 99 ? -7.267 -0.962 17.119 1.00 93.00 99 ALA A O 1
ATOM 825 N N . HIS A 1 100 ? -7.383 -0.973 14.890 1.00 94.69 100 HIS A N 1
ATOM 826 C CA . HIS A 1 100 ? -8.412 -2.020 14.841 1.00 94.69 100 HIS A CA 1
ATOM 827 C C . HIS A 1 100 ? -7.960 -3.348 15.470 1.00 94.69 100 HIS A C 1
ATOM 829 O O . HIS A 1 100 ? -8.773 -4.057 16.068 1.00 94.69 100 HIS A O 1
ATOM 835 N N . LYS A 1 101 ? -6.673 -3.707 15.359 1.00 95.19 101 LYS A N 1
ATOM 836 C 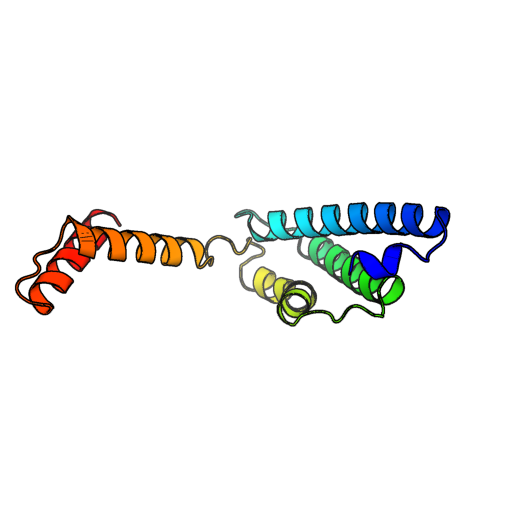CA . LYS A 1 101 ? -6.115 -4.885 16.049 1.00 95.19 101 LYS A CA 1
ATOM 837 C C . LYS A 1 101 ? -6.127 -4.695 17.568 1.00 95.19 101 LYS A C 1
ATOM 839 O O . LYS A 1 101 ? -6.487 -5.631 18.278 1.00 95.19 101 LYS A O 1
ATOM 844 N N . GLN A 1 102 ? -5.803 -3.496 18.055 1.00 94.38 102 GLN A N 1
ATOM 845 C CA . GLN A 1 102 ? -5.872 -3.177 19.486 1.00 94.38 102 GLN A CA 1
ATOM 846 C C . GLN A 1 102 ? -7.311 -3.189 20.008 1.00 94.38 102 GLN A C 1
ATOM 848 O O . GLN A 1 102 ? -7.568 -3.811 21.030 1.00 94.38 102 GLN A O 1
ATOM 853 N N . ILE A 1 103 ? -8.264 -2.619 19.266 1.00 95.12 103 ILE A N 1
ATOM 854 C CA . ILE A 1 103 ? -9.693 -2.633 19.622 1.00 95.12 103 ILE A CA 1
ATOM 855 C C . ILE A 1 103 ? -10.192 -4.057 19.862 1.00 95.12 103 ILE A C 1
ATOM 857 O O . ILE A 1 103 ? -10.806 -4.332 20.891 1.00 95.12 103 ILE A O 1
ATOM 861 N N . ARG A 1 104 ? -9.897 -4.981 18.937 1.00 95.00 104 ARG A N 1
ATOM 862 C CA . ARG A 1 104 ? -10.289 -6.390 19.089 1.00 95.00 104 ARG A CA 1
ATOM 863 C C . ARG A 1 104 ? -9.660 -7.026 20.325 1.00 95.00 104 ARG A C 1
ATOM 865 O O . ARG A 1 104 ? -10.341 -7.740 21.048 1.00 95.00 104 ARG A O 1
ATOM 872 N N . ARG A 1 105 ? -8.389 -6.720 20.598 1.00 94.88 105 ARG A N 1
ATOM 873 C CA . ARG A 1 105 ? -7.685 -7.213 21.785 1.00 94.88 105 ARG A CA 1
ATOM 874 C C . ARG A 1 105 ? -8.287 -6.671 23.085 1.00 94.88 105 ARG A C 1
ATOM 876 O O . ARG A 1 105 ? -8.436 -7.429 24.037 1.00 94.88 105 ARG A O 1
ATOM 883 N N . PHE A 1 106 ? -8.623 -5.385 23.140 1.00 95.12 106 PHE A N 1
ATOM 884 C CA . PHE A 1 106 ? -9.221 -4.771 24.330 1.00 95.12 106 PHE A CA 1
ATOM 885 C C . PHE A 1 106 ? -10.620 -5.298 24.576 1.00 95.12 106 PHE A C 1
ATOM 887 O O . PHE A 1 106 ? -10.942 -5.622 25.713 1.00 95.12 106 PHE A O 1
ATOM 894 N N . SER A 1 107 ? -11.396 -5.477 23.504 1.00 93.88 107 SER A N 1
ATOM 895 C CA . S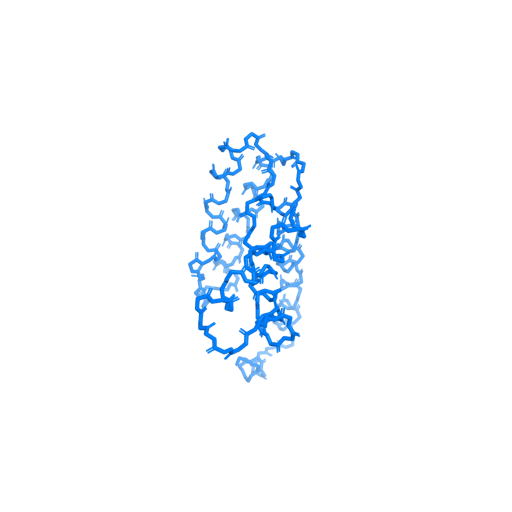ER 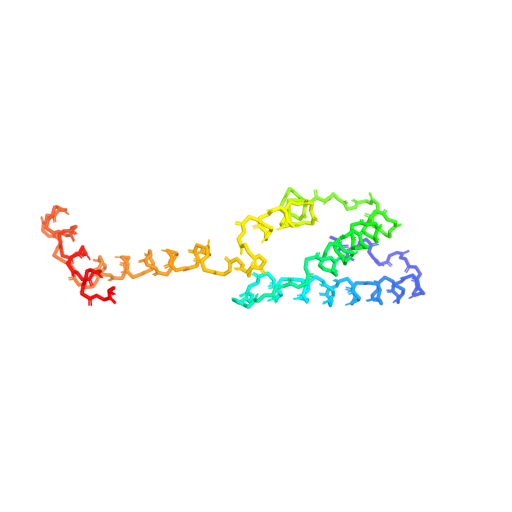A 1 107 ? -12.665 -6.183 23.582 1.00 93.88 107 SER A CA 1
ATOM 896 C C . SER A 1 107 ? -12.466 -7.580 24.167 1.00 93.88 107 SER A C 1
ATOM 898 O O . SER A 1 107 ? -13.168 -7.950 25.089 1.00 93.88 107 SER A O 1
ATOM 900 N N . GLU A 1 108 ? -11.518 -8.381 23.691 1.00 94.50 108 GLU A N 1
ATOM 901 C CA . GLU A 1 108 ? -11.397 -9.770 24.151 1.00 94.50 108 GLU A CA 1
ATOM 902 C C . GLU A 1 108 ? -10.947 -9.905 25.616 1.00 94.50 108 GLU A C 1
ATOM 904 O O . GLU A 1 108 ? -11.486 -10.742 26.339 1.00 94.50 108 GLU A O 1
ATOM 909 N N . TYR A 1 109 ? -9.986 -9.089 26.061 1.00 93.69 109 TYR A N 1
ATOM 910 C CA . TYR A 1 109 ? -9.284 -9.331 27.328 1.00 93.69 109 TYR A CA 1
ATOM 911 C C . TYR A 1 109 ? -9.468 -8.260 28.401 1.00 93.69 109 TYR A C 1
ATOM 913 O O . TYR A 1 109 ? -9.200 -8.541 29.567 1.00 93.69 109 TYR A O 1
ATOM 921 N N . LEU A 1 110 ? -9.842 -7.033 28.033 1.00 90.31 110 LEU A N 1
ATOM 922 C CA . LEU A 1 110 ? -9.715 -5.873 28.920 1.00 90.31 110 LEU A CA 1
ATOM 923 C C . LEU A 1 110 ? -11.017 -5.079 29.092 1.00 90.31 110 LEU A C 1
ATOM 925 O O . LEU A 1 110 ? -10.985 -4.047 29.754 1.00 90.31 110 LEU A O 1
ATOM 929 N N . SER A 1 111 ? -12.139 -5.519 28.523 1.00 92.12 111 SER A N 1
ATOM 930 C CA . SER A 1 111 ? -13.433 -4.842 28.653 1.00 92.12 111 SER A CA 1
ATOM 931 C C . SER A 1 111 ? -14.458 -5.674 29.419 1.00 92.12 111 SER A C 1
ATOM 933 O O . SER A 1 111 ? -14.441 -6.910 29.410 1.00 92.12 111 SER A O 1
ATOM 935 N N . GLN A 1 112 ? -15.387 -4.991 30.084 1.00 89.75 112 GLN A N 1
ATOM 936 C CA . GLN A 1 112 ? -16.510 -5.638 30.744 1.00 89.75 112 GLN A CA 1
ATOM 937 C C . GLN A 1 112 ? -17.521 -6.171 29.715 1.00 89.75 112 GLN A C 1
ATOM 939 O O . GLN A 1 112 ? -17.913 -5.471 28.788 1.00 89.75 112 GLN A O 1
ATOM 944 N N . LYS A 1 113 ? -17.986 -7.414 29.905 1.00 92.88 113 LYS A N 1
ATOM 945 C CA . LYS A 1 113 ? -18.895 -8.122 28.975 1.00 92.88 113 LYS A CA 1
ATOM 946 C C . LYS A 1 113 ? -20.358 -8.175 29.412 1.00 92.88 113 LYS A C 1
ATOM 948 O O . LYS A 1 113 ? -21.154 -8.888 28.810 1.00 92.88 113 LYS A O 1
ATOM 953 N N . SER A 1 114 ? -20.712 -7.462 30.478 1.00 92.94 114 SER A N 1
ATOM 954 C CA . SER A 1 114 ? -22.077 -7.458 31.016 1.00 92.94 114 SER A CA 1
ATOM 955 C C . SER A 1 114 ? -23.040 -6.587 30.212 1.00 92.94 114 SER A C 1
ATOM 957 O O . SER A 1 114 ? -24.234 -6.864 30.196 1.00 92.94 114 SER A O 1
ATOM 959 N N . ASP A 1 115 ? -22.532 -5.532 29.576 1.00 94.31 115 ASP A N 1
ATOM 960 C CA . ASP A 1 115 ? -23.305 -4.583 28.779 1.00 94.31 115 ASP A CA 1
ATOM 961 C C . ASP A 1 115 ? -22.429 -4.054 27.641 1.00 94.31 115 ASP A C 1
ATOM 963 O O . ASP A 1 115 ? -21.281 -3.665 27.859 1.00 94.31 115 ASP A O 1
ATOM 967 N N . THR A 1 116 ? -22.980 -4.011 26.431 1.00 93.50 116 THR A N 1
ATOM 968 C CA . THR A 1 116 ? -22.292 -3.515 25.237 1.00 93.50 116 THR A CA 1
ATOM 969 C C . THR A 1 116 ? -21.886 -2.050 25.385 1.00 93.50 116 THR A C 1
ATOM 971 O O . THR A 1 116 ? -20.820 -1.659 24.911 1.00 93.50 116 THR A O 1
ATOM 974 N N . LEU A 1 117 ? -22.696 -1.225 26.061 1.00 95.44 117 LEU A N 1
ATOM 975 C CA . LEU A 1 117 ? -22.351 0.183 26.264 1.00 95.44 117 LEU A CA 1
ATOM 976 C C . LEU A 1 117 ? -21.143 0.337 27.198 1.00 95.44 117 LEU A C 1
ATOM 978 O O . LEU A 1 117 ? -20.276 1.174 26.940 1.00 95.44 117 LEU A O 1
ATOM 982 N N . LEU A 1 118 ? -21.080 -0.457 28.269 1.00 94.00 118 LEU A N 1
ATOM 983 C CA . LEU A 1 118 ? -19.924 -0.490 29.169 1.00 94.00 118 LEU A CA 1
ATOM 984 C C . LEU A 1 118 ? -18.685 -1.029 28.449 1.00 94.00 118 LEU A C 1
ATOM 986 O O . LEU A 1 118 ? -17.630 -0.407 28.520 1.00 94.00 118 LEU A O 1
ATOM 990 N N . GLU A 1 119 ? -18.843 -2.085 27.648 1.00 94.44 119 GLU A N 1
ATOM 991 C CA . GLU A 1 119 ? -17.762 -2.640 26.834 1.00 94.44 119 GLU A CA 1
ATOM 992 C C . GLU A 1 119 ? -17.125 -1.578 25.924 1.00 94.44 119 GLU A C 1
ATOM 994 O O . GLU A 1 119 ? -15.903 -1.421 25.877 1.00 94.44 119 GLU A O 1
ATOM 999 N N . MET A 1 120 ? -17.957 -0.811 25.215 1.00 94.25 120 MET A N 1
ATOM 1000 C CA . MET A 1 120 ? -17.495 0.259 24.332 1.00 94.25 120 MET A CA 1
ATOM 1001 C C . MET A 1 120 ? -16.789 1.382 25.096 1.00 94.25 120 MET A C 1
ATOM 1003 O O . MET A 1 120 ? -15.782 1.901 24.612 1.00 94.25 120 MET A O 1
ATOM 1007 N N . LYS A 1 121 ? -17.286 1.754 26.282 1.00 94.62 121 LYS A N 1
ATOM 1008 C CA . LYS A 1 121 ? -16.652 2.773 27.136 1.00 94.62 121 LYS A CA 1
ATOM 1009 C C . LYS A 1 121 ? -15.272 2.332 27.616 1.00 94.62 121 LYS A C 1
ATOM 1011 O O . LYS A 1 121 ? -14.346 3.144 27.585 1.00 94.62 121 LYS A O 1
ATOM 1016 N N . ASP A 1 122 ? -15.118 1.067 27.997 1.00 94.88 122 ASP A N 1
ATOM 1017 C CA . ASP A 1 122 ? -13.834 0.506 28.429 1.00 94.88 122 ASP A CA 1
ATOM 1018 C C . ASP A 1 122 ? -12.819 0.499 27.282 1.00 94.88 122 ASP A C 1
ATOM 1020 O O . ASP A 1 122 ? -11.689 0.966 27.441 1.00 94.88 122 ASP A O 1
ATOM 1024 N N . ILE A 1 123 ? -13.239 0.035 26.100 1.00 94.50 123 ILE A N 1
ATOM 1025 C CA . ILE A 1 123 ? -12.403 0.020 24.893 1.00 94.50 123 ILE A CA 1
ATOM 1026 C C . ILE A 1 123 ? -11.976 1.443 24.518 1.00 94.50 123 ILE A C 1
ATOM 1028 O O . ILE A 1 123 ? -10.795 1.682 24.268 1.00 94.50 123 ILE A O 1
ATOM 1032 N N . PHE A 1 124 ? -12.910 2.397 24.504 1.00 94.75 124 PHE A N 1
ATOM 1033 C CA . PHE A 1 124 ? -12.610 3.794 24.188 1.00 94.75 124 PHE A CA 1
ATOM 1034 C C . PHE A 1 124 ? -11.612 4.399 25.180 1.00 94.75 124 PHE A C 1
ATOM 1036 O O . PHE A 1 124 ? -10.637 5.025 24.768 1.00 94.75 124 PHE A O 1
ATOM 1043 N N . SER A 1 125 ? -11.813 4.158 26.478 1.00 93.94 125 SER A N 1
ATOM 1044 C CA . SER A 1 125 ? -10.924 4.654 27.533 1.00 93.94 125 SER A CA 1
ATOM 1045 C C . SER A 1 125 ? -9.503 4.105 27.383 1.00 93.94 125 SER A C 1
ATOM 1047 O O . SER A 1 125 ? -8.537 4.841 27.553 1.00 93.94 125 SER A O 1
ATOM 1049 N N . GLN A 1 126 ? -9.356 2.833 27.005 1.00 92.56 126 GLN A N 1
ATOM 1050 C CA . GLN A 1 126 ? -8.042 2.224 26.780 1.00 92.56 126 GLN A CA 1
ATOM 1051 C C . GLN A 1 126 ? -7.332 2.780 25.551 1.00 92.56 126 GLN A C 1
ATOM 1053 O O . GLN A 1 126 ? -6.134 3.050 25.609 1.00 92.56 126 GLN A O 1
ATOM 1058 N N . ILE A 1 127 ? -8.059 2.985 24.450 1.00 92.94 127 ILE A N 1
ATOM 1059 C CA . ILE A 1 127 ? -7.495 3.623 23.255 1.00 92.94 127 ILE A CA 1
ATOM 1060 C C . ILE A 1 127 ? -7.025 5.036 23.594 1.00 92.94 127 ILE A C 1
ATOM 1062 O O . ILE A 1 127 ? -5.916 5.398 23.222 1.00 92.94 127 ILE A O 1
ATOM 1066 N N . TYR A 1 128 ? -7.831 5.801 24.334 1.00 92.38 128 TYR A N 1
ATOM 1067 C CA . TYR A 1 128 ? -7.509 7.175 24.716 1.00 92.38 128 TYR A CA 1
ATOM 1068 C C . TYR A 1 128 ? -6.237 7.291 25.568 1.00 92.38 128 TYR A C 1
ATOM 1070 O O . TYR A 1 128 ? -5.544 8.292 25.483 1.00 92.38 128 TYR A O 1
ATOM 1078 N N . VAL A 1 129 ? -5.916 6.283 26.385 1.00 90.31 129 VAL A N 1
ATOM 1079 C CA . VAL A 1 129 ? -4.679 6.273 27.190 1.00 90.31 129 VAL A CA 1
ATOM 1080 C C . VAL A 1 129 ? -3.443 5.888 26.367 1.00 90.31 129 VAL A C 1
ATOM 1082 O O . VAL A 1 129 ? -2.326 6.246 26.731 1.00 90.31 129 VAL A O 1
ATOM 1085 N N . ILE A 1 130 ? -3.619 5.118 25.293 1.00 83.38 130 ILE A N 1
ATOM 1086 C CA . ILE A 1 130 ? -2.516 4.596 24.470 1.00 83.38 130 ILE A CA 1
ATOM 1087 C C . ILE A 1 130 ? -2.111 5.564 23.352 1.00 83.38 130 ILE A C 1
ATOM 1089 O O . ILE A 1 130 ? -0.959 5.521 22.913 1.00 83.38 130 ILE A O 1
ATOM 1093 N N . VAL A 1 131 ? -3.053 6.380 22.876 1.00 66.31 131 VAL A N 1
ATOM 1094 C CA . VAL A 1 131 ? -2.839 7.439 21.875 1.00 66.31 131 VAL A CA 1
ATOM 1095 C C . VAL A 1 131 ? -2.302 8.695 22.548 1.00 66.31 131 VAL A C 1
ATOM 1097 O O . VAL A 1 131 ? -1.335 9.262 21.994 1.00 66.31 131 VAL A O 1
#

Sequence (131 aa):
MIFLLKQRSPLYLKKTMKNLKILHRNIFALLRVTIYSQNINVSNFKAVCEEIYLFLLDHYPWVSITPTVHKFLAHTLSIHRSEDNHGLKIFSEEGLEQAHKQIRRFSEYLSQKSDTLLEMKDIFSQIYVIV